Protein AF-A0A925IAY0-F1 (afdb_monomer_lite)

Radius of gyration: 15.81 Å; chains: 1; bounding box: 31×34×42 Å

Secondary structure (DSSP, 8-state):
-HHHHHHHHHHTT-TGGGTT-----SS----EEEE-S-SSS----EEEE-----EEEETTEEEE-

Sequence (65 aa):
VFRFASLLLDTKQDVASNLSRKGNYVFTQFDIQPVFLNKEDMTLDYFENKKLYFVRIINGVKSVQ

Foldseek 3Di:
DQVLVVLCVVQPPCSVVCVCPDDPDDPDDWRWDFDDPDPVDPDTDDIDGPDDWDWDADPNDIDID

Structure (mmCIF, N/CA/C/O backbone):
data_AF-A0A925IAY0-F1
#
_entry.id   AF-A0A925IAY0-F1
#
loop_
_atom_site.group_PDB
_atom_site.id
_atom_site.type_symbol
_atom_site.label_atom_id
_atom_site.label_alt_id
_atom_site.label_comp_id
_atom_site.label_asym_id
_atom_site.label_entity_id
_atom_site.label_seq_id
_atom_site.pdbx_PDB_ins_code
_atom_site.Cartn_x
_atom_site.Cartn_y
_atom_site.Cartn_z
_atom_site.occupancy
_atom_site.B_iso_or_equiv
_atom_site.auth_seq_id
_atom_site.auth_comp_id
_atom_site.auth_asym_id
_atom_site.auth_atom_id
_atom_site.pdbx_PDB_model_num
ATOM 1 N N . VAL A 1 1 ? -0.993 -2.221 -11.170 1.00 70.44 1 VAL A N 1
ATOM 2 C CA . VAL A 1 1 ? -2.142 -3.160 -11.210 1.00 70.44 1 VAL A CA 1
ATOM 3 C C . VAL A 1 1 ? -1.793 -4.518 -10.605 1.00 70.44 1 VAL A C 1
ATOM 5 O O . VAL A 1 1 ? -2.417 -4.866 -9.615 1.00 70.44 1 VAL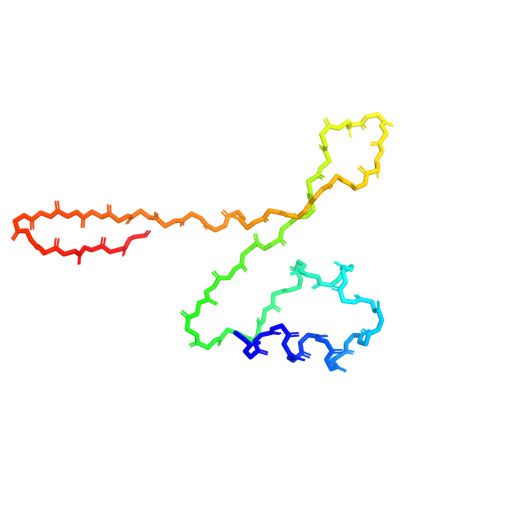 A O 1
ATOM 8 N N . PHE A 1 2 ? -0.765 -5.230 -11.098 1.00 87.94 2 PHE A N 1
ATOM 9 C CA . PHE A 1 2 ? -0.402 -6.582 -10.623 1.00 87.94 2 PHE A CA 1
ATOM 10 C C . PHE A 1 2 ? -0.304 -6.730 -9.096 1.00 87.94 2 PHE A C 1
ATOM 12 O O . PHE A 1 2 ? -1.016 -7.549 -8.537 1.00 87.94 2 PHE A O 1
ATOM 19 N N . ARG A 1 3 ? 0.478 -5.881 -8.406 1.00 88.00 3 ARG A N 1
ATOM 20 C CA . ARG A 1 3 ? 0.618 -5.930 -6.936 1.00 88.00 3 ARG A CA 1
ATOM 21 C C . ARG A 1 3 ? -0.724 -6.018 -6.202 1.00 88.00 3 ARG A C 1
ATOM 23 O O . ARG A 1 3 ? -0.878 -6.863 -5.330 1.00 88.00 3 ARG A O 1
ATOM 30 N N . PHE A 1 4 ? -1.658 -5.123 -6.525 1.00 88.94 4 PHE A N 1
ATOM 31 C CA . PHE A 1 4 ? -2.942 -5.026 -5.828 1.00 88.94 4 PHE A CA 1
ATOM 32 C C . PHE A 1 4 ? -3.875 -6.178 -6.196 1.00 88.94 4 PHE A C 1
ATOM 34 O O . PHE A 1 4 ? -4.585 -6.673 -5.330 1.00 88.94 4 PHE A O 1
ATOM 41 N N . ALA A 1 5 ? -3.820 -6.653 -7.443 1.00 91.31 5 ALA A N 1
ATOM 42 C CA . ALA A 1 5 ? -4.543 -7.850 -7.856 1.00 91.31 5 ALA A CA 1
ATOM 43 C C . ALA A 1 5 ? -4.031 -9.099 -7.117 1.00 91.31 5 ALA A C 1
ATOM 45 O O . ALA A 1 5 ? -4.830 -9.840 -6.557 1.00 91.31 5 ALA A O 1
ATOM 46 N N . SER A 1 6 ? -2.711 -9.298 -7.034 1.00 91.62 6 SER A N 1
ATOM 47 C CA . SER A 1 6 ? -2.117 -10.398 -6.263 1.00 91.62 6 SER A CA 1
ATOM 48 C C . SER A 1 6 ? -2.461 -10.300 -4.777 1.00 91.62 6 SER A C 1
ATOM 50 O O . SER A 1 6 ? -2.836 -11.293 -4.171 1.00 91.62 6 SER A O 1
ATOM 52 N N . LEU A 1 7 ? -2.405 -9.097 -4.195 1.00 91.56 7 LEU A N 1
ATOM 53 C CA . LEU A 1 7 ? -2.779 -8.885 -2.795 1.00 91.56 7 LEU A CA 1
ATOM 54 C C . LEU A 1 7 ? -4.258 -9.222 -2.538 1.00 91.56 7 LEU A C 1
ATOM 56 O O . LEU A 1 7 ? -4.571 -9.853 -1.530 1.00 91.56 7 LEU A O 1
ATOM 60 N N . LEU A 1 8 ? -5.151 -8.842 -3.457 1.00 92.62 8 LEU A N 1
ATOM 61 C CA . LEU A 1 8 ? -6.576 -9.177 -3.404 1.00 92.62 8 LEU A CA 1
ATOM 62 C C . LEU A 1 8 ? -6.817 -10.684 -3.475 1.00 92.62 8 LEU A C 1
ATOM 64 O O . LEU A 1 8 ? -7.612 -11.209 -2.702 1.00 92.62 8 LEU A O 1
ATOM 68 N N . LEU A 1 9 ? -6.115 -11.389 -4.360 1.00 93.94 9 LEU A N 1
ATOM 69 C CA . LEU A 1 9 ? -6.228 -12.844 -4.465 1.00 93.94 9 LEU A CA 1
ATOM 70 C C . LEU A 1 9 ? -5.717 -13.552 -3.199 1.00 93.94 9 LEU A C 1
ATOM 72 O O . LEU A 1 9 ? -6.360 -14.492 -2.733 1.00 93.94 9 LEU A O 1
ATOM 76 N N . ASP A 1 10 ? -4.617 -13.066 -2.618 1.00 93.25 10 ASP A N 1
ATOM 77 C CA . ASP A 1 10 ? -4.002 -13.637 -1.413 1.00 93.25 10 ASP A CA 1
ATOM 78 C C . ASP A 1 10 ? -4.860 -13.439 -0.152 1.00 93.25 10 ASP A C 1
ATOM 80 O O . ASP A 1 10 ? -4.948 -14.330 0.690 1.00 93.25 10 ASP A O 1
ATOM 84 N N . THR A 1 11 ? -5.459 -12.255 0.009 1.00 94.25 11 THR A N 1
ATOM 85 C CA . THR A 1 11 ? -6.068 -11.812 1.284 1.00 94.25 11 THR A CA 1
ATOM 86 C C . THR A 1 11 ? -7.593 -11.711 1.232 1.00 94.25 11 THR A C 1
ATOM 88 O O . THR A 1 11 ? -8.251 -11.618 2.269 1.00 94.25 11 THR A O 1
ATOM 91 N N . LYS A 1 12 ? -8.179 -11.804 0.032 1.00 91.38 12 LYS A N 1
ATOM 92 C CA . LYS A 1 12 ? -9.623 -11.802 -0.232 1.00 91.38 12 LYS A CA 1
ATOM 93 C C . LYS A 1 12 ? -10.324 -10.568 0.341 1.00 91.38 12 LYS A C 1
ATOM 95 O O . LYS A 1 12 ? -10.289 -9.506 -0.265 1.00 91.38 12 LYS A O 1
ATOM 100 N N . GLN A 1 13 ? -10.995 -10.713 1.481 1.00 91.38 13 GLN A N 1
ATOM 101 C CA . GLN A 1 13 ? -11.758 -9.638 2.117 1.00 91.38 13 GLN A CA 1
ATOM 102 C C . GLN A 1 13 ? -10.885 -8.753 3.018 1.00 91.38 13 GLN A C 1
ATOM 104 O O . GLN A 1 13 ? -11.286 -7.639 3.332 1.00 91.38 13 GLN A O 1
ATOM 109 N N . ASP A 1 14 ? -9.678 -9.201 3.380 1.0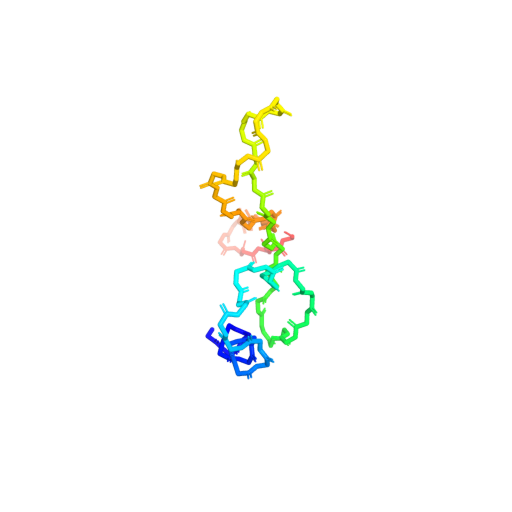0 91.94 14 ASP A N 1
ATOM 110 C CA . ASP A 1 14 ? -8.795 -8.517 4.334 1.00 91.94 14 ASP A CA 1
ATOM 111 C C . ASP A 1 14 ? -7.688 -7.684 3.654 1.00 91.94 14 ASP A C 1
ATOM 113 O O . ASP A 1 14 ? -6.598 -7.470 4.186 1.00 91.94 14 ASP A O 1
ATOM 117 N N . VAL A 1 15 ? -7.939 -7.204 2.433 1.00 91.81 15 VAL A N 1
ATOM 118 C CA . VAL A 1 15 ? -6.935 -6.455 1.655 1.00 91.81 15 VAL A CA 1
ATOM 119 C C . VAL A 1 15 ? -6.465 -5.208 2.386 1.00 91.81 15 VAL A C 1
ATOM 121 O O . VAL A 1 15 ? -5.269 -4.925 2.380 1.00 91.81 15 VAL A O 1
ATOM 124 N N . ALA A 1 16 ? -7.388 -4.480 3.021 1.00 89.75 16 ALA A N 1
ATOM 125 C CA . ALA A 1 16 ? -7.094 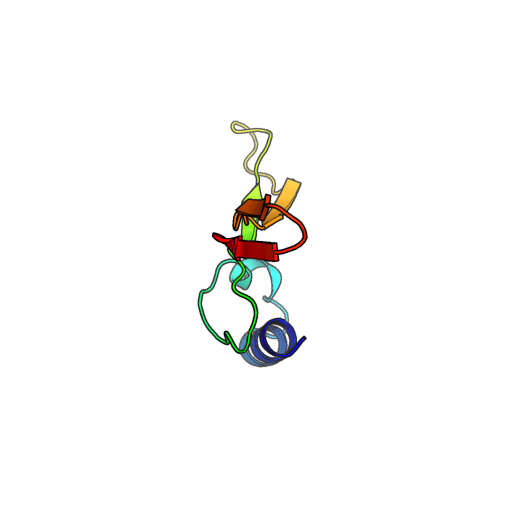-3.218 3.695 1.00 89.75 16 ALA A CA 1
ATOM 126 C C . ALA A 1 16 ? -6.029 -3.391 4.790 1.00 89.75 16 ALA A C 1
ATOM 128 O O . ALA A 1 16 ? -5.027 -2.677 4.788 1.00 89.75 16 ALA A O 1
ATOM 129 N N . SER A 1 17 ? -6.181 -4.403 5.648 1.00 91.69 17 SER A N 1
ATOM 130 C CA . SER A 1 17 ? -5.230 -4.723 6.723 1.00 91.69 17 SER A CA 1
ATOM 131 C C . SER A 1 17 ? -3.861 -5.171 6.201 1.00 91.69 17 SER A C 1
ATOM 133 O O . SER A 1 17 ? -2.860 -5.101 6.911 1.00 91.69 17 SER A O 1
ATOM 135 N N . ASN A 1 18 ? -3.795 -5.601 4.939 1.00 93.12 18 ASN A N 1
ATOM 136 C CA . ASN A 1 18 ? -2.592 -6.126 4.304 1.00 93.12 18 ASN A CA 1
ATOM 137 C C . ASN A 1 18 ? -1.926 -5.145 3.320 1.00 93.12 18 ASN A C 1
ATOM 139 O O . ASN A 1 18 ? -0.912 -5.497 2.714 1.00 93.12 18 ASN A O 1
ATOM 143 N N . LEU A 1 19 ? -2.425 -3.913 3.156 1.00 92.00 19 LEU A N 1
ATOM 144 C CA . LEU A 1 19 ? -1.856 -2.933 2.212 1.00 92.00 19 LEU A CA 1
ATOM 145 C C . LEU A 1 19 ? -0.383 -2.591 2.500 1.00 92.00 19 LEU A C 1
ATOM 147 O O . LEU A 1 19 ? 0.399 -2.382 1.562 1.00 92.00 19 LEU A O 1
ATOM 151 N N . SER A 1 20 ? 0.005 -2.612 3.778 1.00 91.88 20 SER A N 1
ATOM 152 C CA . SER A 1 20 ? 1.379 -2.376 4.242 1.00 91.88 20 SER A CA 1
ATOM 153 C C . SER A 1 20 ? 2.327 -3.553 3.983 1.00 91.88 20 SER A C 1
ATOM 155 O O . SER A 1 20 ? 3.545 -3.417 4.136 1.00 91.88 20 SER A O 1
ATOM 157 N N . ARG A 1 21 ? 1.807 -4.724 3.582 1.00 89.81 21 ARG A N 1
ATOM 158 C CA . ARG A 1 21 ? 2.623 -5.907 3.282 1.00 89.81 21 ARG A CA 1
ATOM 159 C C . ARG A 1 21 ? 3.535 -5.615 2.088 1.00 89.81 21 ARG A C 1
ATOM 161 O O . ARG A 1 21 ? 3.099 -5.178 1.019 1.00 89.81 21 ARG A O 1
ATOM 168 N N . LYS A 1 22 ? 4.829 -5.874 2.276 1.00 86.25 22 LYS A N 1
ATOM 169 C CA . LYS A 1 22 ? 5.849 -5.728 1.231 1.00 86.25 22 LYS A CA 1
ATOM 170 C C . LYS A 1 22 ? 5.806 -6.928 0.280 1.00 86.25 22 LYS A C 1
ATOM 172 O O . LYS A 1 22 ? 5.568 -8.052 0.716 1.00 86.25 22 LYS A O 1
ATOM 177 N N . GLY A 1 23 ? 6.060 -6.695 -1.008 1.00 81.31 23 GLY A N 1
ATOM 178 C CA . GLY A 1 23 ? 6.141 -7.747 -2.028 1.00 81.31 23 GLY A CA 1
ATOM 179 C C . GLY A 1 23 ? 5.443 -7.399 -3.345 1.00 81.31 23 GLY A C 1
ATOM 180 O O . GLY A 1 23 ? 4.892 -6.310 -3.510 1.00 81.31 23 GLY A O 1
ATOM 181 N N . ASN A 1 24 ? 5.476 -8.349 -4.286 1.00 78.31 24 ASN A N 1
ATOM 182 C CA . ASN A 1 24 ? 4.834 -8.271 -5.609 1.00 78.31 24 ASN A CA 1
ATOM 183 C C . ASN A 1 24 ? 5.228 -7.024 -6.427 1.00 78.31 24 ASN A C 1
ATOM 185 O O . ASN A 1 24 ? 4.412 -6.441 -7.148 1.00 78.31 24 ASN A O 1
ATOM 189 N N . TYR A 1 25 ? 6.486 -6.595 -6.303 1.00 76.06 25 TYR A N 1
ATOM 190 C CA . TYR A 1 25 ? 7.033 -5.474 -7.061 1.00 76.06 25 TYR A CA 1
ATOM 191 C C . TYR A 1 25 ? 7.427 -5.935 -8.462 1.00 76.06 25 TYR A C 1
ATOM 193 O O . TYR A 1 25 ? 8.213 -6.863 -8.605 1.00 76.06 25 TYR A O 1
ATOM 201 N N . VAL A 1 26 ? 6.898 -5.262 -9.483 1.00 74.00 26 VAL A N 1
ATOM 202 C CA . VAL A 1 26 ? 7.285 -5.508 -10.883 1.00 74.00 26 VAL A CA 1
ATOM 203 C C . VAL A 1 26 ? 8.055 -4.309 -11.431 1.00 74.00 26 VAL A C 1
ATOM 205 O O . VAL A 1 26 ? 9.163 -4.463 -11.922 1.00 74.00 26 VAL A O 1
ATOM 208 N N . PHE A 1 27 ? 7.509 -3.100 -11.268 1.00 77.69 27 PHE A N 1
ATOM 209 C CA . PHE A 1 27 ? 8.144 -1.863 -11.750 1.00 77.69 27 PHE A CA 1
ATOM 210 C C . PHE A 1 27 ? 8.058 -0.705 -10.749 1.00 77.69 27 PHE A C 1
ATOM 212 O O . PHE A 1 27 ? 8.983 0.091 -10.644 1.00 77.69 27 PHE A O 1
ATOM 219 N N . THR A 1 28 ? 6.967 -0.614 -9.980 1.00 80.50 28 THR A N 1
ATOM 220 C CA . THR A 1 28 ? 6.746 0.473 -9.014 1.00 80.50 28 THR A CA 1
ATOM 221 C C . THR A 1 28 ? 6.754 -0.062 -7.591 1.00 80.50 28 THR A C 1
ATOM 223 O O . THR A 1 28 ? 6.005 -0.984 -7.253 1.00 80.50 28 THR A O 1
ATOM 226 N N . GLN A 1 29 ? 7.582 0.542 -6.744 1.00 84.19 29 GLN A N 1
ATOM 227 C CA . GLN A 1 29 ? 7.553 0.310 -5.306 1.00 84.19 29 GLN A CA 1
ATOM 228 C C . GLN A 1 29 ? 6.534 1.254 -4.658 1.00 84.19 29 GLN A C 1
ATOM 230 O O . GLN A 1 29 ? 6.535 2.452 -4.930 1.00 84.19 29 GLN A O 1
ATOM 235 N N . PHE A 1 30 ? 5.690 0.714 -3.780 1.00 86.69 30 PHE A N 1
ATOM 236 C CA . PHE A 1 30 ? 4.829 1.512 -2.902 1.00 86.69 30 PHE A CA 1
ATOM 237 C C . PHE A 1 30 ? 5.121 1.157 -1.450 1.00 86.69 30 PHE A C 1
ATOM 239 O O . PHE A 1 30 ? 5.353 -0.021 -1.144 1.00 86.69 30 PHE A O 1
ATOM 246 N N . ASP A 1 31 ? 5.049 2.159 -0.589 1.00 90.25 31 ASP A N 1
ATOM 247 C CA . ASP A 1 31 ? 5.108 2.037 0.865 1.00 90.25 31 ASP A CA 1
ATOM 248 C C . ASP A 1 31 ? 3.805 2.606 1.425 1.00 90.25 31 ASP A C 1
ATOM 250 O O . ASP A 1 31 ? 3.7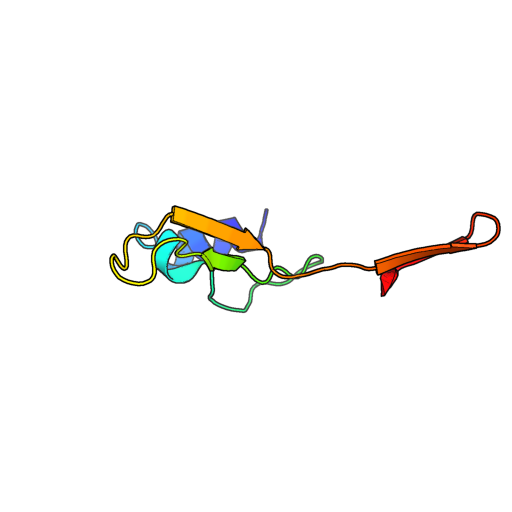22 3.778 1.775 1.00 90.25 31 ASP A O 1
ATOM 254 N N . ILE A 1 32 ? 2.746 1.798 1.358 1.00 92.88 32 ILE A N 1
ATOM 255 C CA . ILE A 1 32 ? 1.409 2.208 1.784 1.00 92.88 32 ILE A CA 1
ATOM 256 C C . ILE A 1 32 ? 1.319 1.985 3.285 1.00 92.88 32 ILE A C 1
ATOM 258 O O . ILE A 1 32 ? 1.555 0.868 3.739 1.00 92.88 32 ILE A O 1
ATOM 262 N N . GLN A 1 33 ? 0.980 3.026 4.037 1.00 94.50 33 GLN A N 1
ATOM 263 C CA . GLN A 1 33 ? 0.869 2.964 5.489 1.00 94.50 33 GLN A CA 1
ATOM 264 C C . GLN A 1 33 ? -0.453 3.572 5.960 1.00 94.50 33 GLN A C 1
ATOM 266 O O . GLN A 1 33 ? -0.921 4.538 5.348 1.00 94.50 33 GLN A O 1
ATOM 271 N N . PRO A 1 34 ? -1.065 3.021 7.023 1.00 94.38 34 PRO A N 1
ATOM 272 C CA . PRO A 1 34 ? -2.218 3.640 7.655 1.00 94.38 34 PRO A CA 1
ATOM 273 C C . PRO A 1 34 ? -1.793 4.944 8.333 1.00 94.38 34 PRO A C 1
ATOM 275 O O . PRO A 1 34 ? -0.743 5.012 8.978 1.00 94.38 34 PRO A O 1
ATOM 278 N N . VAL A 1 35 ? -2.613 5.975 8.184 1.00 94.12 35 VAL A N 1
ATOM 279 C CA . VAL A 1 35 ? -2.433 7.268 8.836 1.00 94.12 35 VAL A CA 1
ATOM 280 C C . VAL A 1 35 ? -3.574 7.479 9.821 1.00 94.12 35 VAL A C 1
ATOM 282 O O . VAL A 1 35 ? -4.744 7.330 9.472 1.00 94.12 35 VAL A O 1
ATOM 285 N N . PHE A 1 36 ? -3.187 7.830 11.046 1.00 94.06 36 PHE A N 1
ATOM 286 C CA . PHE A 1 36 ? -4.064 8.193 12.152 1.00 94.06 36 PHE A CA 1
ATOM 287 C C . PHE A 1 36 ? -3.749 9.647 12.513 1.00 94.06 36 PHE A C 1
ATOM 289 O O . PHE A 1 36 ? -2.637 9.960 12.955 1.00 94.06 36 PHE A O 1
ATOM 296 N N . LEU A 1 37 ? -4.684 10.548 12.233 1.00 92.75 37 LEU A N 1
ATOM 297 C CA . LEU A 1 37 ? -4.584 11.979 12.508 1.00 92.75 37 LEU A CA 1
ATOM 298 C C . LEU A 1 37 ? -4.829 12.253 13.987 1.00 92.75 37 LEU A C 1
ATOM 300 O O . LEU A 1 37 ? -4.111 13.047 14.598 1.00 92.75 37 LEU A O 1
ATOM 304 N N . ASN A 1 38 ? -5.809 11.559 14.564 1.00 92.81 38 ASN A N 1
ATOM 305 C CA . ASN A 1 38 ? -6.013 11.539 15.999 1.00 92.81 38 ASN A CA 1
ATOM 306 C C . ASN A 1 38 ? -5.172 10.410 16.617 1.00 92.81 38 ASN A C 1
ATOM 308 O O . ASN A 1 38 ? -5.208 9.271 16.165 1.00 92.81 38 ASN A O 1
ATOM 312 N N . LYS A 1 39 ? -4.372 10.732 17.637 1.00 85.25 39 LYS A N 1
ATOM 313 C CA . LYS A 1 39 ? -3.565 9.735 18.365 1.00 85.25 39 LYS A CA 1
ATOM 314 C C . LYS A 1 39 ? -4.281 9.173 19.588 1.00 85.25 39 LYS A C 1
ATOM 316 O O . LYS A 1 39 ? -3.858 8.147 20.110 1.00 85.25 39 LYS A O 1
ATOM 321 N N . GLU A 1 40 ? -5.315 9.862 20.056 1.00 89.00 40 GLU A N 1
ATOM 322 C CA . GLU A 1 40 ? -6.132 9.455 21.200 1.00 89.00 40 GLU A CA 1
ATOM 323 C C . GLU A 1 40 ? -7.234 8.489 20.757 1.00 89.00 40 GLU A C 1
ATOM 325 O O . GLU A 1 40 ? -7.542 7.529 21.459 1.00 89.00 40 GLU A O 1
ATOM 330 N N . ASP A 1 41 ? -7.766 8.705 19.554 1.00 83.06 41 ASP A N 1
ATOM 331 C CA . ASP A 1 41 ? -8.695 7.810 18.876 1.00 83.06 41 ASP A CA 1
ATOM 332 C C . ASP A 1 41 ? -7.952 7.105 17.735 1.00 83.06 41 ASP A C 1
ATOM 334 O O . ASP A 1 41 ? -7.671 7.710 16.703 1.00 83.06 41 ASP A O 1
ATOM 338 N N . MET A 1 42 ? -7.595 5.830 17.925 1.00 85.50 42 MET A N 1
ATOM 339 C CA . MET A 1 42 ? -6.885 5.005 16.930 1.00 85.50 42 MET A CA 1
ATOM 340 C C . MET A 1 42 ? -7.786 4.576 15.756 1.00 85.50 42 MET A C 1
ATOM 342 O O . MET A 1 42 ? -7.673 3.462 15.237 1.00 85.50 42 MET A O 1
ATOM 346 N N . THR A 1 43 ? -8.693 5.447 15.332 1.00 92.00 43 THR A N 1
ATOM 347 C CA . THR A 1 43 ? -9.545 5.224 14.171 1.00 92.00 43 THR A CA 1
ATOM 348 C C . THR A 1 43 ? -8.765 5.558 12.904 1.00 92.00 43 THR A C 1
ATOM 350 O O . THR A 1 43 ? -8.175 6.626 12.778 1.00 92.00 43 THR A O 1
ATOM 353 N N . LEU A 1 44 ? -8.715 4.608 11.968 1.00 92.06 44 LEU A N 1
ATOM 354 C CA . LEU A 1 44 ? -8.017 4.780 10.697 1.00 92.06 44 LEU A CA 1
ATOM 355 C C . LEU A 1 44 ? -8.674 5.893 9.872 1.00 92.06 44 LEU A C 1
ATOM 357 O O . LEU A 1 44 ? -9.835 5.759 9.490 1.00 92.06 44 LEU A O 1
ATOM 361 N N . ASP A 1 45 ? -7.906 6.922 9.514 1.00 93.75 45 ASP A N 1
ATOM 362 C CA . ASP A 1 45 ? -8.403 8.007 8.664 1.00 93.75 45 ASP A CA 1
ATOM 363 C C . ASP A 1 45 ? -8.221 7.686 7.176 1.00 93.75 45 ASP A C 1
ATOM 365 O O . ASP A 1 45 ? -9.162 7.752 6.384 1.00 93.75 45 ASP A O 1
ATOM 369 N N . TYR A 1 46 ? -6.995 7.344 6.771 1.00 94.62 46 TYR A N 1
ATOM 370 C CA . TYR A 1 46 ? -6.669 7.027 5.380 1.00 94.62 46 TYR A CA 1
ATOM 371 C C . TYR A 1 46 ? -5.364 6.238 5.259 1.00 94.62 46 TYR A C 1
ATOM 373 O O . TYR A 1 46 ? -4.604 6.082 6.213 1.00 94.62 46 TYR A O 1
ATOM 381 N N . PHE A 1 47 ? -5.087 5.749 4.051 1.00 94.44 47 PHE A N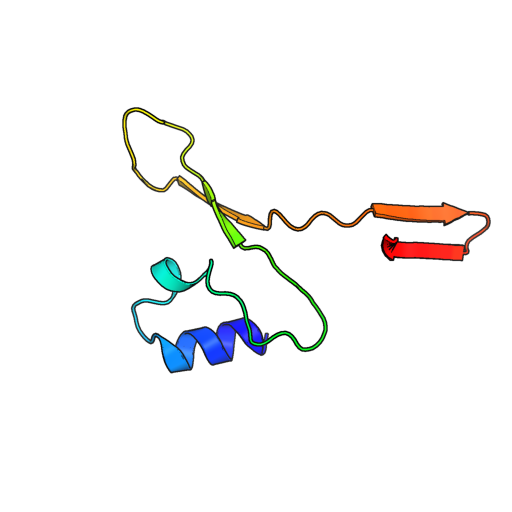 1
ATOM 382 C CA . PHE A 1 47 ? -3.796 5.170 3.692 1.00 94.44 47 PHE A CA 1
ATOM 383 C C . PHE A 1 47 ? -2.991 6.148 2.842 1.00 94.44 47 PHE A C 1
ATOM 385 O O . PHE A 1 47 ? -3.517 6.736 1.898 1.00 94.44 47 PHE A O 1
ATOM 392 N N . GLU A 1 48 ? -1.697 6.265 3.121 1.00 94.19 48 GLU A N 1
ATOM 393 C CA . GLU A 1 48 ? -0.783 7.112 2.357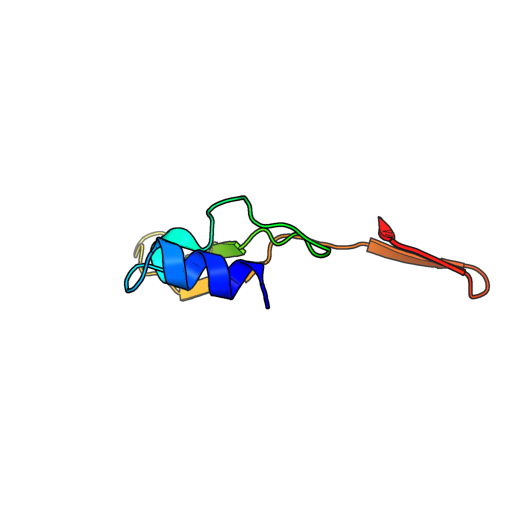 1.00 94.19 48 GLU A CA 1
ATOM 394 C C . GLU A 1 48 ? 0.369 6.294 1.778 1.00 94.19 48 GLU A C 1
ATOM 396 O O . GLU A 1 48 ? 0.940 5.440 2.455 1.00 94.19 48 GLU A O 1
ATOM 401 N N . ASN A 1 49 ? 0.752 6.580 0.531 1.00 91.75 49 ASN A N 1
ATOM 402 C CA . ASN A 1 49 ? 2.005 6.078 -0.022 1.00 91.75 49 ASN A CA 1
ATOM 403 C C . ASN A 1 49 ? 3.173 6.969 0.432 1.00 91.75 49 ASN A C 1
ATOM 405 O O . ASN A 1 49 ? 3.428 8.012 -0.165 1.00 91.75 49 ASN A O 1
ATOM 409 N N . LYS A 1 50 ? 3.927 6.520 1.437 1.00 91.50 50 LYS A N 1
ATOM 410 C CA . LYS A 1 50 ? 5.111 7.200 1.991 1.00 91.50 50 LYS A CA 1
ATOM 411 C C . LYS A 1 50 ? 6.351 7.122 1.091 1.00 91.50 50 LYS A C 1
ATOM 413 O O . LYS A 1 50 ? 7.395 7.687 1.417 1.00 91.50 50 LYS A O 1
ATOM 418 N N . LYS A 1 51 ? 6.267 6.440 -0.057 1.00 86.94 51 LYS A N 1
ATOM 419 C CA . LYS A 1 51 ? 7.358 6.393 -1.036 1.00 86.94 51 LYS A CA 1
ATOM 420 C C . LYS A 1 51 ? 7.431 7.717 -1.805 1.00 86.94 51 LYS A C 1
ATOM 422 O O . LYS A 1 51 ? 6.652 7.940 -2.731 1.00 86.94 51 LYS A O 1
ATOM 427 N N . LEU A 1 52 ? 8.391 8.561 -1.437 1.00 79.50 52 LEU A N 1
ATOM 428 C CA . LEU A 1 52 ? 8.738 9.789 -2.154 1.00 79.50 52 LEU A CA 1
ATOM 429 C C . LEU A 1 52 ? 9.720 9.489 -3.295 1.00 79.50 52 LEU A C 1
ATOM 431 O O . LEU A 1 52 ? 10.588 8.628 -3.156 1.00 79.50 52 LEU A O 1
ATOM 435 N N . TYR A 1 53 ? 9.577 10.213 -4.405 1.00 79.62 53 TYR A N 1
ATOM 436 C CA . TYR A 1 53 ? 10.500 10.182 -5.540 1.00 79.62 53 TYR A CA 1
ATOM 437 C C . TYR A 1 53 ? 11.016 11.597 -5.785 1.00 79.62 53 TYR A C 1
ATOM 439 O O . TYR A 1 53 ? 10.215 12.525 -5.928 1.00 79.62 53 TYR A O 1
ATOM 447 N N . PHE A 1 54 ? 12.333 11.766 -5.871 1.00 80.62 54 PHE A N 1
ATOM 448 C CA . PHE A 1 54 ? 12.928 13.054 -6.207 1.00 80.62 54 PHE A CA 1
ATOM 449 C C . PHE A 1 54 ? 13.276 13.067 -7.690 1.00 80.62 54 PHE A C 1
ATOM 451 O O . PHE A 1 54 ? 14.216 12.413 -8.137 1.00 80.62 54 PHE A O 1
ATOM 458 N N . VAL A 1 55 ? 12.502 13.816 -8.473 1.00 85.06 55 VAL A N 1
ATOM 459 C CA . VAL A 1 55 ? 12.781 14.001 -9.899 1.00 85.06 55 VAL A CA 1
ATOM 460 C C . VAL A 1 55 ? 13.613 15.263 -10.073 1.00 85.06 55 VAL A C 1
ATOM 462 O O . VAL A 1 55 ? 13.163 16.365 -9.762 1.00 85.06 55 VAL A O 1
ATOM 465 N N . ARG A 1 56 ? 14.824 15.107 -10.600 1.00 87.88 56 ARG A N 1
ATOM 466 C CA . ARG A 1 56 ? 15.704 16.213 -10.976 1.00 87.88 56 ARG A CA 1
ATOM 467 C C . ARG A 1 56 ? 15.732 16.332 -12.494 1.00 87.88 56 ARG A C 1
ATOM 469 O O . ARG A 1 56 ? 15.906 15.339 -13.195 1.00 87.88 56 ARG A O 1
ATOM 476 N N . ILE A 1 57 ? 15.574 17.552 -13.001 1.00 90.81 57 ILE A N 1
ATOM 477 C CA . ILE A 1 57 ? 15.660 17.849 -14.434 1.00 90.81 57 ILE A CA 1
ATOM 478 C C . ILE A 1 57 ? 16.788 18.859 -14.646 1.00 90.81 57 ILE A C 1
ATOM 480 O O . ILE A 1 57 ? 16.716 19.968 -14.123 1.00 90.81 57 ILE A O 1
ATOM 484 N N . ILE A 1 58 ? 17.828 18.482 -15.394 1.00 91.75 58 ILE A N 1
ATOM 485 C CA . ILE A 1 58 ? 18.945 19.366 -15.768 1.00 91.75 58 ILE A CA 1
ATOM 486 C C . ILE A 1 58 ? 19.099 19.318 -17.286 1.00 91.75 58 ILE A C 1
ATOM 488 O O . ILE A 1 58 ? 19.296 18.244 -17.847 1.00 91.75 58 ILE A O 1
ATOM 492 N N . ASN A 1 59 ? 19.004 20.472 -17.955 1.00 91.50 59 ASN A N 1
ATOM 493 C CA . ASN A 1 59 ? 19.145 20.597 -19.414 1.00 91.50 59 ASN A CA 1
ATOM 494 C C . ASN A 1 59 ? 18.278 19.594 -20.207 1.00 91.50 59 ASN A C 1
ATOM 496 O O . ASN A 1 59 ? 18.716 19.019 -21.197 1.00 91.50 59 ASN A O 1
ATOM 500 N N . GLY A 1 60 ? 17.052 19.336 -19.736 1.00 88.81 60 GLY A N 1
ATOM 501 C CA . GLY A 1 60 ? 16.125 18.376 -20.350 1.00 88.81 60 GLY A CA 1
ATOM 502 C C . GLY A 1 60 ? 16.363 16.905 -19.982 1.00 88.81 60 GLY A C 1
ATOM 503 O O . GLY A 1 60 ? 15.495 16.073 -20.242 1.00 88.81 60 GLY A O 1
ATOM 504 N N . VAL A 1 61 ? 17.472 16.573 -19.315 1.00 88.69 61 VAL A N 1
ATOM 505 C CA . VAL A 1 61 ? 17.746 15.224 -18.804 1.00 88.69 61 VAL A CA 1
ATOM 506 C C . VAL A 1 61 ? 17.045 15.037 -17.463 1.00 88.69 61 VAL A C 1
ATOM 508 O O . VAL A 1 61 ? 17.259 15.812 -16.530 1.00 88.69 61 VAL A O 1
ATOM 511 N N . LYS A 1 62 ? 16.208 13.999 -17.365 1.00 87.75 62 LYS A N 1
ATOM 512 C CA . LYS A 1 62 ? 15.510 13.616 -16.132 1.00 87.75 62 LYS A CA 1
ATOM 513 C C . LYS A 1 62 ? 16.304 12.534 -15.402 1.00 87.75 62 LYS A C 1
ATOM 515 O O . LYS A 1 62 ? 16.609 11.503 -15.995 1.00 87.75 62 LYS A O 1
ATOM 520 N N . SER A 1 63 ? 16.573 12.731 -14.117 1.00 83.38 63 SER A N 1
ATOM 521 C CA . SER A 1 63 ? 17.001 11.673 -13.202 1.00 83.38 63 SER A CA 1
ATOM 522 C C . SER A 1 63 ? 15.987 11.524 -12.071 1.00 83.38 63 SER A C 1
ATOM 524 O O . SER A 1 63 ? 15.394 12.503 -11.616 1.00 83.38 63 SER A O 1
ATOM 526 N N . VAL A 1 64 ? 15.751 10.285 -11.650 1.00 78.75 64 VAL A N 1
ATOM 527 C CA . VAL A 1 64 ? 14.860 9.952 -10.534 1.00 78.75 64 VAL A CA 1
ATOM 528 C C . VAL A 1 64 ? 15.722 9.338 -9.439 1.00 78.75 64 VAL A C 1
ATOM 530 O O . VAL A 1 64 ? 16.472 8.402 -9.723 1.00 78.75 64 VAL A O 1
ATOM 533 N N . GLN A 1 65 ? 15.645 9.895 -8.231 1.00 64.31 65 GLN A N 1
ATOM 534 C CA . GLN A 1 65 ? 16.347 9.430 -7.033 1.00 64.31 65 GLN A CA 1
ATOM 535 C C . GLN A 1 65 ? 15.351 8.943 -5.979 1.00 64.31 65 GLN A C 1
ATOM 537 O O . GLN A 1 65 ? 14.273 9.574 -5.840 1.00 64.31 65 GLN A O 1
#

pLDDT: mean 88.03, std 6.39, range [64.31, 94.62]